Protein 1PKO (pdb70)

Foldseek 3Di:
DPWAKDWPPDAWEDEQQAKTKTKMFIPPWAAQQAWKFKPFCPATQWIQHPRGTDQVRHDDVRRVFWDKACPCNRRGMIIIIGGRDDVVPFFKMKMWGDDDPDMHIDIYGYHYHYPPPPPPPDD

Secondary structure (DSSP, 8-state):
---EEE--SS-EEEETTS-EEEEEEEES-------EEEEE---EEEEEETTEE-GGGS-STTTTSEEEE-TTGGGTEEEEEESS--GGG-EEEEEEEEETTEEEEEEEEEEEE-TTTTSSTT-

CATH classification: 2.60.40.10

B-factor: mean 20.23, std 8.11, range [9.6, 46.49]

Radius of gyration: 15.21 Å; Cα contacts (8 Å, |Δi|>4): 307; chains: 1; bounding box: 29×38×48 Å

Solvent-accessible surface area: 7002 Å² total

Sequence (123 aa):
GQFRRVIGPGHPIRALVGDEAELPCCRISPGKNATGEVGWYRSSRVVHLLYRNGKDQDAEQAPEYYRGRRTELLLKESIGEGKVALRIQNVRFSDEGGYTCCFFRDHSYQEEAAVELKVEDPFYWINPGR

Organism: Rattus norvegicus (NCBI:txid10116)

Nearest PDB structures (foldseek):
  1pko-assembly1_A  TM=1.008E+00  e=1.496E-26  Rattus norvegicus
  3csp-assembly1_A  TM=9.823E-01  e=2.611E-21  Rattus norvegicus
  1pkq-assembly2_J  TM=9.885E-01  e=3.090E-21  Rattus norvegicus
  4f80-assembly1_A-2  TM=9.745E-01  e=2.595E-14  Homo sapiens
  4f9p-assembly1_B  TM=9.628E-01  e=3.842E-13  Homo sapiens

InterPro domains:
  IPR003599 Immunoglobulin domain subtype [SM00409] (36-143)
  IPR007110 Immunoglobulin-like domain [PS50835] (44-139)
  IPR013106 Immunoglobulin V-set domain [PF07686] (38-142)
  IPR013106 Immunoglobulin V-set domain [SM00406] (46-127)
  IPR013783 Immunoglobulin-like fold [G3DSA:2.60.40.10] (25-153)
  IPR016663 Myelin-oligodendrocyte glycoprotein [PIRSF016522] (1-245)
  IPR036179 Immunoglobulin-like domain superfamily [SSF48726] (30-143)
  IPR050504 BTN/MOG-like [PTHR24100] (15-149)

Structure (mmCIF, N/CA/C/O backbone):
data_1PKO
#
_entry.id   1PKO
#
_cell.length_a   50.234
_cell.length_b   50.234
_cell.length_c   76.610
_cell.angle_alpha   90.00
_cell.angle_beta   90.00
_cell.angle_gamma   120.00
#
_symmetry.space_group_name_H-M   'P 32 2 1'
#
loop_
_entity.id
_entity.type
_entity.pdbx_description
1 polymer 'Myelin Oligodendrocyte Glycoprotein'
2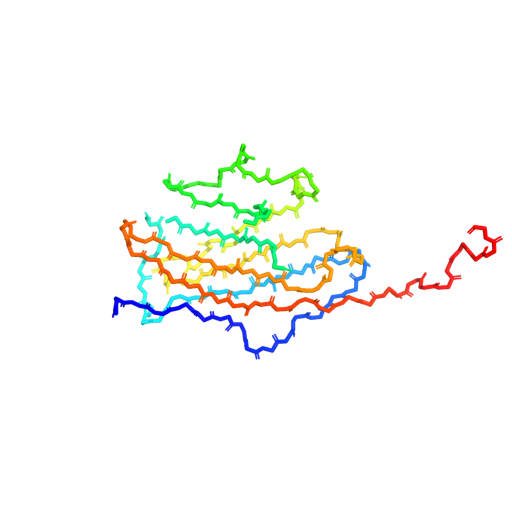 water water
#
loop_
_atom_site.group_PDB
_atom_site.id
_atom_site.type_symbol
_atom_site.label_atom_id
_atom_site.label_alt_id
_atom_site.label_comp_id
_atom_site.label_asym_id
_atom_site.label_entity_id
_atom_site.label_seq_id
_atom_site.pdbx_PDB_ins_code
_atom_site.Cartn_x
_atom_site.Cartn_y
_atom_site.Cartn_z
_atom_site.occupancy
_atom_site.B_iso_or_equiv
_atom_site.auth_seq_id
_atom_site.auth_comp_id
_atom_site.auth_asym_id
_atom_site.auth_atom_id
_atom_site.pdbx_PDB_model_num
ATOM 1 N N . GLY A 1 5 ? -0.207 6.671 36.216 1.00 39.33 1 GLY A N 1
ATOM 2 C CA . GLY A 1 5 ? 0.018 7.852 37.076 1.00 38.39 1 GLY A CA 1
ATOM 3 C C . GLY A 1 5 ? 1.469 8.285 37.142 1.00 38.04 1 GLY A C 1
ATOM 4 O O . GLY A 1 5 ? 1.851 9.034 38.049 1.00 39.51 1 GLY A O 1
ATOM 5 N N . GLN A 1 6 ? 2.288 7.824 36.201 1.00 36.29 2 GLN A N 1
ATOM 6 C CA . GLN A 1 6 ? 3.692 8.214 36.202 1.00 34.71 2 GLN A CA 1
ATOM 7 C C . GLN A 1 6 ? 3.784 9.689 35.853 1.00 32.12 2 GLN A C 1
ATOM 8 O O . GLN A 1 6 ? 4.477 10.459 36.513 1.00 33.72 2 GLN A O 1
ATOM 14 N N . PHE A 1 7 ? 3.057 10.091 34.819 1.00 27.62 3 PHE A N 1
ATOM 15 C CA . PHE A 1 7 ? 3.091 11.482 34.407 1.00 22.96 3 PHE A CA 1
ATOM 16 C C . PHE A 1 7 ? 1.921 11.837 33.519 1.00 20.09 3 PHE A C 1
ATOM 17 O O . PHE A 1 7 ? 1.217 10.958 33.012 1.00 22.86 3 PHE A O 1
ATOM 25 N N A ARG A 1 8 ? 1.693 13.134 33.351 0.50 18.09 4 ARG A N 1
ATOM 26 N N B ARG A 1 8 ? 1.705 13.138 33.360 0.50 17.81 4 ARG A N 1
ATOM 27 C CA A ARG A 1 8 ? 0.663 13.569 32.430 0.50 18.12 4 ARG A CA 1
ATOM 28 C CA B ARG A 1 8 ? 0.679 13.618 32.458 0.50 17.87 4 ARG A CA 1
ATOM 29 C C A ARG A 1 8 ? 1.414 14.356 31.362 0.50 16.80 4 ARG A C 1
ATOM 30 C C B ARG A 1 8 ? 1.418 14.386 3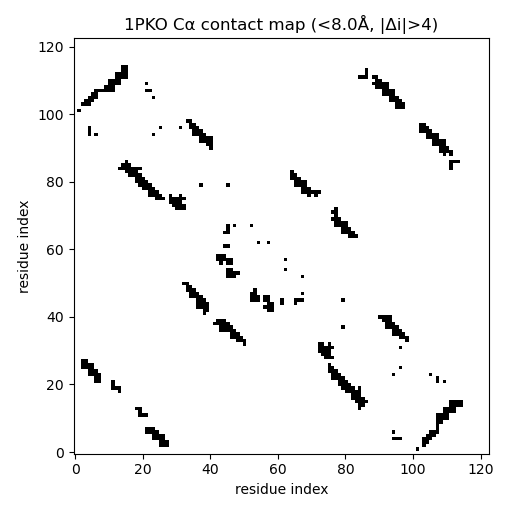1.368 0.50 16.61 4 ARG A C 1
ATOM 31 O O A ARG A 1 8 ? 2.593 14.689 31.537 0.50 16.55 4 ARG A O 1
ATOM 32 O O B ARG A 1 8 ? 2.595 14.732 31.533 0.50 16.57 4 ARG A O 1
ATOM 47 N N . VAL A 1 9 ? 0.746 14.608 30.246 1.00 14.98 5 VAL A N 1
ATOM 48 C CA . VAL A 1 9 ? 1.337 15.345 29.125 1.00 14.31 5 VAL A CA 1
ATOM 49 C C . VAL A 1 9 ? 0.495 16.589 28.973 1.00 13.47 5 VAL A C 1
ATOM 50 O O . VAL A 1 9 ? -0.728 16.521 28.993 1.00 13.96 5 VAL A O 1
ATOM 54 N N . ILE A 1 10 ? 1.163 17.731 28.835 1.00 13.32 6 ILE A N 1
ATOM 55 C CA . ILE A 1 10 ? 0.459 19.006 28.777 1.00 12.97 6 ILE A CA 1
ATOM 56 C C . ILE A 1 10 ? 0.917 19.813 27.577 1.00 11.77 6 ILE A C 1
ATOM 57 O O . ILE A 1 10 ? 2.120 19.902 27.299 1.00 12.32 6 ILE A O 1
ATOM 62 N N . GLY A 1 11 ? -0.046 20.416 26.879 1.00 12.42 7 GLY A N 1
ATOM 63 C CA . GLY A 1 11 ? 0.259 21.279 25.747 1.00 13.58 7 GLY A CA 1
ATOM 64 C C . GLY A 1 11 ? 0.304 22.728 26.195 1.00 13.76 7 GLY A C 1
ATOM 65 O O . GLY A 1 11 ? 0.388 23.005 27.401 1.00 15.07 7 GLY A O 1
ATOM 66 N N . PRO A 1 12 ? 0.203 23.691 25.269 1.00 13.24 8 PRO A N 1
ATOM 67 C CA . PRO A 1 12 ? 0.231 25.113 25.645 1.00 14.98 8 PRO A CA 1
ATOM 68 C C . PRO A 1 12 ? -1.079 25.570 26.309 1.00 14.61 8 PRO A C 1
ATOM 69 O O . PRO A 1 12 ? -1.095 26.562 27.039 1.00 17.98 8 PRO A O 1
ATOM 73 N N . GLY A 1 13 ? -2.162 24.835 26.084 1.00 13.94 9 GLY A N 1
ATOM 74 C CA . GLY A 1 13 ? -3.436 25.162 26.703 1.00 17.15 9 GLY A CA 1
ATOM 75 C C . GLY A 1 13 ? -4.298 26.128 25.938 1.00 18.64 9 GLY A C 1
ATOM 76 O O . GLY A 1 13 ? -5.454 26.342 26.300 1.00 20.24 9 GLY A O 1
ATOM 77 N N . HIS A 1 14 ? -3.741 26.739 24.902 1.00 16.53 10 HIS A N 1
ATOM 78 C CA . HIS A 1 14 ? -4.465 27.701 24.056 1.00 18.40 10 HIS A CA 1
ATOM 79 C C . HIS A 1 14 ? -3.911 27.467 22.651 1.00 17.42 10 HIS A C 1
ATOM 80 O O . HIS A 1 14 ? -2.817 26.926 22.473 1.00 15.00 10 HIS A O 1
ATOM 87 N N . PRO A 1 15 ? -4.649 27.860 21.623 1.00 15.21 11 PRO A N 1
ATOM 88 C CA . PRO A 1 15 ? -4.178 27.664 20.248 1.00 14.75 11 PRO A CA 1
ATOM 89 C C . PRO A 1 15 ? -2.920 28.422 19.841 1.00 14.75 11 PRO A C 1
ATOM 90 O O . PRO A 1 15 ? -2.667 29.540 20.285 1.00 17.12 11 PRO A O 1
ATOM 94 N N . ILE A 1 16 ? -2.129 27.778 18.985 1.00 14.62 12 ILE A N 1
ATOM 95 C CA . ILE A 1 16 ? -0.948 28.401 18.395 1.00 14.31 12 ILE A CA 1
ATOM 96 C C . ILE A 1 16 ? -1.520 28.992 17.089 1.00 14.39 12 ILE A C 1
ATOM 97 O O . ILE A 1 16 ? -2.303 28.347 16.396 1.00 15.48 12 ILE A O 1
ATOM 102 N N . ARG A 1 17 ? -1.142 30.217 16.775 1.00 14.49 13 ARG A N 1
ATOM 103 C CA . ARG A 1 17 ? -1.602 30.892 15.562 1.00 15.98 13 ARG A CA 1
ATOM 104 C C . ARG A 1 17 ? -0.431 31.039 14.588 1.00 15.71 13 ARG A C 1
ATOM 105 O O . ARG A 1 17 ? 0.709 31.303 14.991 1.00 19.27 13 ARG A O 1
ATOM 113 N N . ALA A 1 18 ? -0.699 30.809 13.308 1.00 14.26 14 ALA A N 1
ATOM 114 C CA . ALA A 1 18 ? 0.333 30.935 12.296 1.00 14.54 14 ALA A CA 1
ATOM 115 C C . ALA A 1 18 ? -0.274 31.475 11.018 1.00 15.13 14 ALA A C 1
ATOM 116 O O . ALA A 1 18 ? -1.483 31.361 10.786 1.00 15.34 14 ALA A O 1
ATOM 118 N N . LEU A 1 19 ? 0.567 32.125 10.225 1.00 15.94 15 LEU A N 1
ATOM 119 C CA . LEU A 1 19 ? 0.147 32.589 8.900 1.00 15.33 15 LEU A CA 1
ATOM 120 C C . LEU A 1 19 ? 0.561 31.515 7.871 1.00 15.81 15 LEU A C 1
ATOM 121 O O . LEU A 1 19 ? 1.556 30.786 8.056 1.00 14.37 15 LEU A O 1
ATOM 126 N N . VAL A 1 20 ? -0.193 31.409 6.779 1.00 14.01 16 VAL A N 1
ATOM 127 C CA . VAL A 1 20 ? 0.150 30.485 5.694 1.00 13.85 16 VAL A CA 1
ATOM 128 C C . VAL A 1 20 ? 1.549 30.864 5.221 1.00 13.01 16 VAL A C 1
ATOM 129 O O . VAL A 1 20 ? 1.855 32.044 4.953 1.00 15.14 16 VAL A O 1
ATOM 133 N N . GLY A 1 21 ? 2.403 29.847 5.124 1.00 12.52 17 GLY A N 1
ATOM 134 C CA . GLY A 1 21 ? 3.793 30.028 4.727 1.00 14.21 17 GLY A CA 1
ATOM 135 C C . GLY A 1 21 ? 4.747 30.102 5.921 1.00 14.27 17 GLY A C 1
ATOM 136 O O . GLY A 1 21 ? 5.972 29.933 5.762 1.00 15.96 17 GLY A O 1
ATOM 137 N N . ASP A 1 22 ? 4.242 30.415 7.111 1.00 13.65 18 ASP A N 1
ATOM 138 C CA . ASP A 1 22 ? 5.104 30.480 8.305 1.00 13.93 18 ASP A CA 1
ATOM 139 C C . ASP A 1 22 ? 5.458 29.056 8.747 1.00 13.92 18 ASP A C 1
ATOM 140 O O . ASP A 1 22 ? 4.974 28.062 8.227 1.00 14.30 18 ASP A O 1
ATOM 145 N N . GLU A 1 23 ? 6.321 29.008 9.752 1.00 15.23 19 GLU A N 1
ATOM 146 C CA . GLU A 1 23 ? 6.631 27.765 10.455 1.00 13.67 19 GLU A CA 1
ATOM 147 C C . GLU A 1 23 ? 5.765 27.935 11.717 1.00 16.36 19 GLU A C 1
ATOM 148 O O . GLU A 1 23 ? 5.501 29.059 12.165 1.00 16.40 19 GLU A O 1
ATOM 154 N N . ALA A 1 24 ? 5.295 26.843 12.283 1.00 12.37 20 ALA A N 1
ATOM 155 C CA . ALA A 1 24 ? 4.534 26.909 13.533 1.00 12.83 20 ALA A CA 1
ATOM 156 C C . ALA A 1 24 ? 5.127 25.879 14.506 1.00 12.00 20 ALA A C 1
ATOM 157 O O . ALA A 1 24 ? 5.369 24.743 14.111 1.00 13.55 20 ALA A O 1
ATOM 159 N N . GLU A 1 25 ? 5.345 26.275 15.757 1.00 11.82 21 GLU A N 1
ATOM 160 C CA . GLU A 1 25 ? 5.881 25.381 16.783 1.00 11.63 21 GLU A CA 1
ATOM 161 C C . GLU A 1 25 ? 4.804 25.080 17.814 1.00 10.81 21 GLU A C 1
ATOM 162 O O . GLU A 1 25 ? 4.219 25.990 18.402 1.00 11.97 21 GLU A O 1
ATOM 168 N N . LEU A 1 26 ? 4.533 23.791 17.982 1.00 10.82 22 LEU A N 1
ATOM 169 C CA . LEU A 1 26 ? 3.499 23.281 18.894 1.00 10.61 22 LEU A CA 1
ATOM 170 C C . LEU A 1 26 ? 4.237 22.577 20.019 1.00 11.47 22 LEU A C 1
ATOM 171 O O . LEU A 1 26 ? 4.923 21.590 19.785 1.00 11.27 22 LEU A O 1
ATOM 176 N N . PRO A 1 27 ? 4.069 23.056 21.250 1.00 10.73 23 PRO A N 1
ATOM 177 C CA . PRO A 1 27 ? 4.770 22.454 22.386 1.00 10.71 23 PRO A CA 1
ATOM 178 C C . PRO A 1 27 ? 4.014 21.432 23.183 1.00 10.37 23 PRO A C 1
ATOM 179 O O . PRO A 1 27 ? 2.799 21.442 23.247 1.00 12.41 23 PRO A O 1
ATOM 183 N N A CYS A 1 28 ? 4.791 20.599 23.858 0.50 12.99 24 CYS A N 1
ATOM 184 N N B CYS A 1 28 ? 4.755 20.524 23.812 0.50 9.60 24 CYS A N 1
ATOM 185 C CA A CYS A 1 28 ? 4.241 19.553 24.683 0.50 14.63 24 CYS A CA 1
ATOM 186 C CA B CYS A 1 28 ? 4.179 19.568 24.769 0.50 10.32 24 CYS A CA 1
ATOM 187 C C A CYS A 1 28 ? 5.289 19.139 25.727 0.50 13.29 24 CYS A C 1
ATOM 188 C C B CYS A 1 28 ? 5.270 19.160 25.737 0.50 10.52 24 CYS A C 1
ATOM 189 O O A CYS A 1 28 ? 6.475 19.057 25.416 0.50 13.10 24 CYS A O 1
ATOM 190 O O B CYS A 1 28 ? 6.446 19.084 25.389 0.50 10.85 24 CYS A O 1
ATOM 195 N N . ARG A 1 29 ? 4.854 18.887 26.962 1.00 11.92 25 ARG A N 1
ATOM 196 C CA . ARG A 1 29 ? 5.778 18.491 28.024 1.00 11.33 25 ARG A CA 1
ATOM 197 C C . ARG A 1 29 ? 5.176 17.474 28.930 1.00 12.12 25 ARG A C 1
ATOM 198 O O . ARG A 1 29 ? 3.950 17.376 29.048 1.00 13.38 25 ARG A O 1
ATOM 206 N N . ILE A 1 30 ? 6.034 16.694 29.573 1.00 12.16 26 ILE A N 1
ATOM 207 C CA . ILE A 1 30 ? 5.534 15.764 30.576 1.00 12.65 26 ILE A CA 1
ATOM 208 C C . ILE A 1 30 ? 5.620 16.485 31.916 1.00 12.79 26 ILE A C 1
ATOM 209 O O . ILE A 1 30 ? 6.478 17.359 32.141 1.00 13.07 26 ILE A O 1
ATOM 214 N N . SER A 1 31 ? 4.682 16.132 32.797 1.00 13.80 27 SER A N 1
ATOM 215 C CA . SER A 1 31 ? 4.592 16.708 34.137 1.00 15.53 27 SER A CA 1
ATOM 216 C C . SER A 1 31 ? 4.315 15.548 35.095 1.00 15.03 27 SER A C 1
ATOM 217 O O . SER A 1 31 ? 3.397 14.782 34.877 1.00 15.65 27 SER A O 1
ATOM 220 N N . PRO A 1 32 ? 5.130 15.391 36.151 1.00 16.87 28 PRO A N 1
ATOM 221 C CA . PRO A 1 32 ? 6.282 16.239 36.475 1.00 15.96 28 PRO A CA 1
ATOM 222 C C . PRO A 1 32 ? 7.376 16.088 35.422 1.00 15.56 28 PRO A C 1
ATOM 223 O O . PRO A 1 32 ? 7.485 15.053 34.756 1.00 16.87 28 PRO A O 1
ATOM 227 N N . GLY A 1 33 ? 8.186 17.126 35.283 1.00 15.44 29 GLY A N 1
ATOM 228 C CA . GLY A 1 33 ? 9.261 17.076 34.324 1.00 15.59 29 GLY A CA 1
ATOM 229 C C . GLY A 1 33 ? 10.283 16.031 34.697 1.00 15.62 29 GLY A C 1
ATOM 230 O O . GLY A 1 33 ? 10.600 15.832 35.865 1.00 18.66 29 GLY A O 1
ATOM 231 N N . LYS A 1 34 ? 10.755 15.321 33.684 1.00 16.07 30 LYS A N 1
ATOM 232 C CA . LYS A 1 34 ? 11.828 14.351 33.847 1.00 15.97 30 LYS A CA 1
ATOM 233 C C . LYS A 1 34 ? 12.366 14.064 32.458 1.00 17.09 30 LYS A C 1
ATOM 234 O O . LYS A 1 34 ? 11.785 14.478 31.457 1.00 16.00 30 LYS A O 1
ATOM 240 N N . ASN A 1 35 ? 13.490 13.357 32.402 1.00 15.45 31 ASN A N 1
ATOM 241 C CA . ASN A 1 35 ? 14.147 13.043 31.144 1.00 14.95 31 ASN A CA 1
ATOM 242 C C . ASN A 1 35 ? 13.279 12.235 30.193 1.00 15.43 31 ASN A C 1
ATOM 243 O O . ASN A 1 35 ? 12.889 11.111 30.518 1.00 18.02 31 ASN A O 1
ATOM 248 N N . ALA A 1 36 ? 12.997 12.768 29.002 1.00 12.66 32 ALA A N 1
ATOM 249 C CA . ALA A 1 36 ? 12.197 12.046 27.998 1.00 10.92 32 ALA A CA 1
ATOM 250 C C . ALA A 1 36 ? 13.065 11.615 26.832 1.00 11.45 32 ALA A C 1
ATOM 251 O O . ALA A 1 36 ? 12.549 11.127 25.837 1.00 12.79 32 ALA A O 1
ATOM 253 N N . THR A 1 37 ? 14.387 11.766 26.948 1.00 11.45 33 THR A N 1
ATOM 254 C CA . THR A 1 37 ? 15.269 11.400 25.834 1.00 11.97 33 THR A CA 1
ATOM 255 C C . THR A 1 37 ? 15.091 9.960 25.382 1.00 12.43 33 THR A C 1
ATOM 256 O O . THR A 1 37 ? 15.213 9.650 24.197 1.00 12.74 33 THR A O 1
ATOM 260 N N . GLY A 1 38 ? 14.768 9.085 26.329 1.00 12.96 34 GLY A N 1
ATOM 261 C CA . GLY A 1 38 ? 14.638 7.674 25.999 1.00 13.75 34 GLY A CA 1
ATOM 262 C C . GLY A 1 38 ? 13.249 7.194 25.660 1.00 13.51 34 GLY A C 1
ATOM 263 O O . GLY A 1 38 ? 13.034 5.998 25.419 1.00 14.62 34 GLY A O 1
ATOM 272 N N . GLU A 1 40 ? 9.381 7.319 23.553 1.00 12.92 36 GLU A N 1
ATOM 273 C CA . GLU A 1 40 ? 8.840 7.449 22.208 1.00 13.35 36 GLU A CA 1
ATOM 274 C C . GLU A 1 40 ? 7.988 8.716 22.334 1.00 12.43 36 GLU A C 1
ATOM 275 O O . GLU A 1 40 ? 7.166 8.850 23.253 1.00 13.61 36 GLU A O 1
ATOM 281 N N . VAL A 1 41 ? 8.184 9.662 21.424 1.00 13.14 37 VAL A N 1
ATOM 282 C CA . VAL A 1 41 ? 7.456 10.934 21.498 1.00 14.07 37 VAL A CA 1
ATOM 283 C C . VAL A 1 41 ? 6.903 11.137 20.111 1.00 14.87 37 VAL A C 1
ATOM 284 O O . VAL A 1 41 ? 7.637 11.106 19.123 1.00 15.48 37 VAL A O 1
ATOM 288 N N . GLY A 1 42 ? 5.594 11.333 20.032 1.00 15.16 38 GLY A N 1
ATOM 289 C CA . GLY A 1 42 ? 5.004 11.488 18.714 1.00 16.42 38 GLY A CA 1
ATOM 290 C C . GLY A 1 42 ? 3.910 12.506 18.643 1.00 15.75 38 GLY A C 1
ATOM 291 O O . GLY A 1 42 ? 3.388 12.984 19.646 1.00 14.89 38 GLY A O 1
ATOM 292 N N . TRP A 1 43 ? 3.597 12.838 17.399 1.00 14.35 39 TRP A N 1
ATOM 293 C CA . TRP A 1 43 ? 2.540 13.784 17.105 1.00 13.96 39 TRP A CA 1
ATOM 294 C C . TRP A 1 43 ? 1.651 13.175 16.032 1.00 15.29 39 TRP A C 1
ATOM 295 O O . TRP A 1 43 ? 2.143 12.613 15.057 1.00 14.85 39 TRP A O 1
ATOM 306 N N . TYR A 1 44 ? 0.343 13.263 16.214 1.00 16.92 40 TYR A N 1
ATOM 307 C CA . TYR A 1 44 ? -0.522 12.767 15.151 1.00 18.77 40 TYR A CA 1
ATOM 308 C C . TYR A 1 44 ? -1.700 13.692 14.975 1.00 19.29 40 TYR A C 1
ATOM 309 O O . TYR A 1 44 ? -1.945 14.548 15.813 1.00 17.94 40 TYR A O 1
ATOM 318 N N . ARG A 1 45 ? -2.378 13.585 13.829 1.00 21.39 41 ARG A N 1
ATOM 319 C CA . ARG A 1 45 ? -3.488 14.501 13.553 1.00 25.27 41 ARG A CA 1
ATOM 320 C C . ARG A 1 45 ? -4.787 14.055 14.145 1.00 29.15 41 ARG A C 1
ATOM 321 O O . ARG A 1 45 ? -5.163 12.889 14.022 1.00 29.91 41 ARG A O 1
ATOM 329 N N . SER A 1 46 ? -5.487 15.003 14.760 1.00 32.05 42 SER A N 1
ATOM 330 C CA . SER A 1 46 ? -6.779 14.740 15.373 1.00 35.05 42 SER A CA 1
ATOM 331 C C . SER A 1 46 ? -7.853 15.268 14.436 1.00 37.03 42 SER A C 1
ATOM 332 O O . SER A 1 46 ? -7.724 16.382 13.915 1.00 39.23 42 SER A O 1
ATOM 335 N N . SER A 1 49 ? -4.131 7.442 14.245 1.00 37.89 45 SER A N 1
ATOM 336 C CA . SER A 1 49 ? -4.312 8.642 13.432 1.00 37.39 45 SER A CA 1
ATOM 337 C C . SER A 1 49 ? -3.045 8.936 12.631 1.00 35.26 45 SER A C 1
ATOM 338 O O . SER A 1 49 ? -1.995 8.363 12.909 1.00 37.35 45 SER A O 1
ATOM 340 N N . ARG A 1 50 ? -3.150 9.818 11.637 1.00 32.39 46 ARG A N 1
ATOM 341 C CA . ARG A 1 50 ? -2.025 10.176 10.775 1.00 29.75 46 ARG A CA 1
ATOM 342 C C . ARG A 1 50 ? -0.832 10.648 11.595 1.00 25.05 46 ARG A C 1
ATOM 343 O O . ARG A 1 50 ? -0.944 11.581 12.386 1.00 23.33 46 ARG A O 1
ATOM 351 N N . VAL A 1 51 ? 0.303 9.994 11.391 1.00 23.71 47 VAL A N 1
ATOM 352 C CA . VAL A 1 51 ? 1.526 10.331 12.111 1.00 22.56 47 VAL A CA 1
ATOM 353 C C . VAL A 1 51 ? 2.210 11.537 11.502 1.00 21.05 47 VAL A C 1
ATOM 354 O O . VAL A 1 51 ? 2.710 11.493 10.378 1.00 21.04 47 VAL A O 1
ATOM 358 N N . VAL A 1 52 ? 2.264 12.616 12.272 1.00 17.61 48 VAL A N 1
ATOM 359 C CA . VAL A 1 52 ? 2.896 13.837 11.810 1.00 17.00 48 VAL A CA 1
ATOM 360 C C . VAL A 1 52 ? 4.407 13.749 12.011 1.00 16.13 48 VAL A C 1
ATOM 361 O O . VAL A 1 52 ? 5.161 14.131 11.138 1.00 15.91 48 VAL A O 1
ATOM 365 N N . HIS A 1 53 ? 4.834 13.242 13.169 1.00 14.70 49 HIS A N 1
ATOM 366 C CA . HIS A 1 53 ? 6.248 13.115 13.449 1.00 14.75 49 HIS A CA 1
ATOM 367 C C . HIS A 1 53 ? 6.396 12.121 14.571 1.00 12.67 49 HIS A C 1
ATOM 368 O O . HIS A 1 53 ? 5.589 12.123 15.490 1.00 16.63 49 HIS A O 1
ATOM 375 N N A LEU A 1 54 ? 7.427 11.276 14.517 0.50 13.43 50 LEU A N 1
ATOM 376 N N B LEU A 1 54 ? 7.437 11.293 14.510 0.50 12.86 50 LEU A N 1
ATOM 377 C CA A LEU A 1 54 ? 7.633 10.273 15.566 0.50 14.50 50 LEU A CA 1
ATOM 378 C CA B LEU A 1 54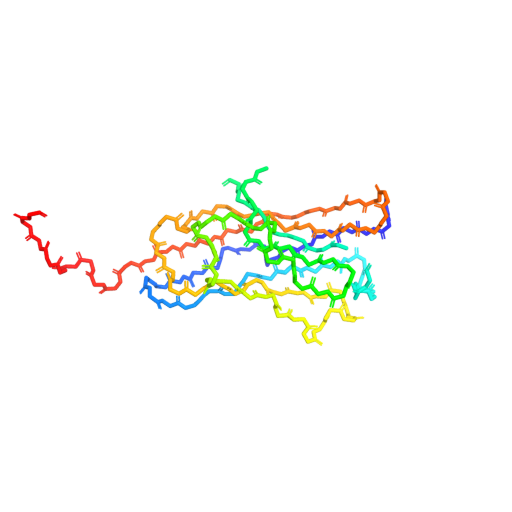 ? 7.669 10.298 15.549 0.50 13.64 50 LEU A CA 1
ATOM 379 C C A LEU A 1 54 ? 9.119 10.152 15.888 0.50 15.44 50 LEU A C 1
ATOM 380 C C B LEU A 1 54 ? 9.147 10.244 15.886 0.50 14.63 50 LEU A C 1
ATOM 381 O O A LEU A 1 54 ? 9.954 10.041 14.984 0.50 16.27 50 LEU A O 1
ATOM 382 O O B LEU A 1 54 ? 10.004 10.274 14.995 0.50 15.12 50 LEU A O 1
ATOM 391 N N . TYR A 1 55 ? 9.429 10.181 17.182 1.00 14.80 51 TYR A N 1
ATOM 392 C CA . TYR A 1 55 ? 10.800 10.074 17.694 1.00 14.53 51 TYR A CA 1
ATOM 393 C C . TYR A 1 55 ? 10.831 8.849 18.619 1.00 13.31 51 TYR A C 1
ATOM 394 O O . TYR A 1 55 ? 9.931 8.662 19.451 1.00 13.87 51 TYR A O 1
ATOM 403 N N . ARG A 1 56 ? 11.838 7.993 18.431 1.00 13.69 52 ARG A N 1
ATOM 404 C CA . ARG A 1 56 ? 11.972 6.803 19.263 1.00 14.69 52 ARG A CA 1
ATOM 405 C C . ARG A 1 56 ? 13.401 6.315 19.191 1.00 15.18 52 ARG A C 1
ATOM 406 O O . ARG A 1 56 ? 14.063 6.492 18.174 1.00 14.69 52 ARG A O 1
ATOM 414 N N . ASN A 1 57 ? 13.865 5.688 20.274 1.00 14.65 53 ASN A N 1
ATOM 415 C CA . ASN A 1 57 ? 15.223 5.159 20.294 1.00 16.12 53 ASN A CA 1
ATOM 416 C C . ASN A 1 57 ? 16.265 6.201 19.883 1.00 13.36 53 ASN A C 1
ATOM 417 O O . ASN A 1 57 ? 17.219 5.936 19.132 1.00 15.88 53 ASN A O 1
ATOM 422 N N . GLY A 1 58 ? 16.076 7.409 20.398 1.00 12.55 54 GLY A N 1
ATOM 423 C CA . GLY A 1 58 ? 17.045 8.463 20.167 1.00 12.70 54 GLY A CA 1
ATOM 424 C C . GLY A 1 58 ? 17.066 9.213 18.862 1.00 13.33 54 GLY A C 1
ATOM 425 O O . GLY A 1 58 ? 17.949 10.029 18.655 1.00 13.64 54 GLY A O 1
ATOM 426 N N . LYS A 1 59 ? 16.092 8.985 18.000 1.00 13.38 55 LYS A N 1
ATOM 427 C CA . LYS A 1 59 ? 16.092 9.716 16.738 1.00 14.88 55 LYS A CA 1
ATOM 428 C C . LYS A 1 59 ? 14.732 9.776 16.093 1.00 14.85 55 LYS A C 1
ATOM 429 O O . LYS A 1 59 ? 13.829 8.988 16.402 1.00 14.99 55 LYS A O 1
ATOM 435 N N . ASP A 1 60 ? 14.581 10.760 15.210 1.00 15.19 56 ASP A N 1
ATOM 436 C CA . ASP A 1 60 ? 13.347 10.895 14.456 1.00 13.93 56 ASP A CA 1
ATOM 437 C C . ASP A 1 60 ? 13.211 9.646 13.573 1.00 16.12 56 ASP A C 1
ATOM 438 O O . ASP A 1 60 ? 14.192 9.174 12.987 1.00 17.01 56 ASP A O 1
ATOM 443 N N . GLN A 1 61 ? 11.993 9.130 13.484 1.00 17.23 57 GLN A N 1
ATOM 444 C CA . GLN A 1 61 ? 11.680 7.952 12.677 1.00 18.54 57 GLN A CA 1
ATOM 445 C C . GLN A 1 61 ? 10.981 8.448 11.403 1.00 20.66 57 GLN A C 1
ATOM 446 O O . GLN A 1 61 ? 9.747 8.513 11.339 1.00 19.44 57 GLN A O 1
ATOM 452 N N . ASP A 1 62 ? 11.784 8.794 10.396 1.00 25.09 58 ASP A N 1
ATOM 453 C CA . ASP A 1 62 ? 11.268 9.317 9.133 1.00 28.11 58 ASP A CA 1
ATOM 454 C C . ASP A 1 62 ? 10.338 8.377 8.386 1.00 29.81 58 ASP A C 1
ATOM 455 O O . ASP A 1 62 ? 9.380 8.827 7.753 1.00 30.90 58 ASP A O 1
ATOM 460 N N . ALA A 1 63 ? 10.616 7.082 8.458 1.00 31.27 59 ALA A N 1
ATOM 461 C CA . ALA A 1 63 ? 9.808 6.091 7.749 1.00 33.62 59 ALA A CA 1
ATOM 462 C C . ALA A 1 63 ? 8.422 5.883 8.323 1.00 35.16 59 ALA A C 1
ATOM 463 O O . ALA A 1 63 ? 7.583 5.252 7.681 1.00 35.85 59 ALA A O 1
ATOM 465 N N . GLU A 1 64 ? 8.167 6.426 9.513 1.00 34.21 60 GLU A N 1
ATOM 466 C CA . GLU A 1 64 ? 6.869 6.251 10.148 1.00 33.92 60 GLU A CA 1
ATOM 467 C C . GLU A 1 64 ? 5.901 7.436 10.105 1.00 33.62 60 GLU A C 1
ATOM 468 O O . GLU A 1 64 ? 4.804 7.351 10.654 1.00 34.89 60 GLU A O 1
ATOM 474 N N . GLN A 1 65 ? 6.279 8.538 9.460 1.00 33.30 61 GLN A N 1
ATOM 475 C CA . GLN A 1 65 ? 5.356 9.678 9.378 1.00 32.99 61 GLN A CA 1
ATOM 476 C C . GLN A 1 65 ? 4.595 9.653 8.051 1.00 33.28 61 GLN A C 1
ATOM 477 O O . GLN A 1 65 ? 5.049 9.032 7.075 1.00 34.68 61 GLN A O 1
ATOM 483 N N . ALA A 1 66 ? 3.440 10.317 8.027 1.00 32.36 62 ALA A N 1
ATOM 484 C CA . ALA A 1 66 ? 2.592 10.393 6.834 1.00 31.96 62 ALA A CA 1
ATOM 485 C C . ALA A 1 66 ? 3.296 11.145 5.703 1.00 32.72 62 ALA A C 1
ATOM 486 O O . ALA A 1 66 ? 4.381 11.688 5.899 1.00 33.06 62 ALA A O 1
ATOM 488 N N . PRO A 1 67 ? 2.694 11.162 4.491 1.00 31.37 63 PRO A N 1
ATOM 489 C CA . PRO A 1 67 ? 3.256 11.846 3.317 1.00 29.41 63 PRO A CA 1
ATOM 490 C C . PRO A 1 67 ? 3.080 13.366 3.269 1.00 28.22 63 PRO A C 1
ATOM 491 O O . PRO A 1 67 ? 3.963 14.074 2.794 1.00 28.56 63 PRO A O 1
ATOM 495 N N . GLU A 1 68 ? 1.926 13.853 3.705 1.00 28.58 64 GLU A N 1
ATOM 496 C CA . GLU A 1 68 ? 1.673 15.284 3.708 1.00 29.85 64 GLU A CA 1
ATOM 497 C C . GLU A 1 68 ? 2.605 16.005 4.695 1.00 29.37 64 GLU A C 1
ATOM 498 O O . GLU A 1 68 ? 2.590 17.238 4.773 1.00 28.42 64 GLU A O 1
ATOM 504 N N A TYR A 1 69 ? 3.395 15.246 5.455 0.50 28.83 65 TYR A N 1
ATOM 505 N N B TYR A 1 69 ? 3.426 15.226 5.409 0.50 29.52 65 TYR A N 1
ATOM 506 C CA A TYR A 1 69 ? 4.321 15.854 6.400 0.50 27.13 65 TYR A CA 1
ATOM 507 C CA B TYR A 1 69 ? 4.372 15.735 6.411 0.50 28.13 65 TYR A CA 1
ATOM 508 C C A TYR A 1 69 ? 5.812 15.469 6.189 0.50 27.01 65 TYR A C 1
ATOM 509 C C B TYR A 1 69 ? 5.837 15.513 6.125 0.50 27.69 65 TYR A C 1
ATOM 510 O O A TYR A 1 69 ? 6.674 15.979 6.899 0.50 27.32 65 TYR A O 1
ATOM 511 O O B TYR A 1 69 ? 6.697 16.165 6.720 0.50 27.68 65 TYR A O 1
ATOM 528 N N . ARG A 1 70 ? 6.129 14.596 5.219 1.00 27.51 66 ARG A N 1
ATOM 529 C CA . ARG A 1 70 ? 7.522 14.259 4.927 1.00 26.02 66 ARG A CA 1
ATOM 530 C C . ARG A 1 70 ? 8.325 15.504 4.529 1.00 25.52 66 ARG A C 1
ATOM 531 O O . ARG A 1 70 ? 7.899 16.270 3.664 1.00 26.85 66 ARG A O 1
ATOM 539 N N . GLY A 1 71 ? 9.482 15.688 5.167 1.00 21.85 67 GLY A N 1
ATOM 540 C CA . GLY A 1 71 ? 10.347 16.836 4.916 1.00 20.78 67 GLY A CA 1
ATOM 541 C C . GLY A 1 71 ? 9.734 18.168 5.360 1.00 20.73 67 GLY A C 1
ATOM 542 O O . GLY A 1 71 ? 10.266 19.241 5.045 1.00 21.48 67 GLY A O 1
ATOM 543 N N A ARG A 1 72 ? 8.654 18.104 6.127 0.50 20.07 68 ARG A N 1
ATOM 544 N N B ARG A 1 72 ? 8.632 18.095 6.105 0.50 19.87 68 ARG A N 1
ATOM 545 C CA A ARG A 1 72 ? 7.986 19.324 6.551 0.50 19.54 68 ARG A CA 1
ATOM 546 C CA B ARG A 1 72 ? 7.911 19.289 6.557 0.50 19.17 68 ARG A CA 1
ATOM 547 C C A ARG A 1 72 ? 7.872 19.451 8.065 0.50 18.00 68 ARG A C 1
ATOM 548 C C B ARG A 1 72 ? 7.946 19.496 8.064 0.50 17.95 68 ARG A C 1
ATOM 549 O O A ARG A 1 72 ? 7.176 20.328 8.573 0.50 16.36 68 ARG A O 1
ATOM 550 O O B ARG A 1 72 ? 7.446 20.499 8.564 0.50 17.44 68 ARG A O 1
ATOM 565 N N . THR A 1 73 ? 8.535 18.555 8.789 1.00 15.79 69 THR A N 1
ATOM 566 C CA . THR A 1 73 ? 8.498 18.615 10.237 1.00 14.13 69 THR A CA 1
ATOM 567 C C . THR A 1 73 ? 9.830 18.431 10.925 1.00 15.12 69 THR A C 1
ATOM 568 O O . THR A 1 73 ? 10.760 17.819 10.381 1.00 17.03 69 THR A O 1
ATOM 572 N N . GLU A 1 74 ? 9.903 18.970 12.134 1.00 14.16 70 GLU A N 1
ATOM 573 C CA . GLU A 1 74 ? 11.071 18.815 12.982 1.00 14.38 70 GLU A CA 1
ATOM 574 C C . GLU A 1 74 ? 10.548 18.676 14.385 1.00 14.35 70 GLU A C 1
ATOM 575 O O . GLU A 1 74 ? 9.463 19.167 14.694 1.00 15.10 70 GLU A O 1
ATOM 581 N N . LEU A 1 75 ? 11.288 17.953 15.217 1.00 12.61 71 LEU A N 1
ATOM 582 C CA . LEU A 1 75 ? 10.947 17.862 16.638 1.00 13.03 71 LEU A CA 1
ATOM 583 C C . LEU A 1 75 ? 12.130 18.511 17.335 1.00 11.90 71 LEU A C 1
ATOM 584 O O . LEU A 1 75 ? 13.268 18.007 17.282 1.00 11.94 71 LEU A O 1
ATOM 589 N N A LEU A 1 76 ? 11.864 19.636 17.994 0.50 11.43 72 LEU A N 1
ATOM 590 N N B LEU A 1 76 ? 11.869 19.635 17.995 0.50 10.36 72 LEU A N 1
ATOM 591 C CA A LEU A 1 76 ? 12.892 20.379 18.701 0.50 12.82 72 LEU A CA 1
ATOM 592 C CA B LEU A 1 76 ? 12.900 20.400 18.683 0.50 11.06 72 LEU A CA 1
ATOM 593 C C A LEU A 1 76 ? 13.129 19.631 19.992 0.50 12.42 72 LEU A C 1
ATOM 594 C C B LEU A 1 76 ? 13.156 19.705 20.014 0.50 11.23 72 LEU A C 1
ATOM 595 O O A LEU A 1 76 ? 12.242 19.558 20.841 0.50 13.74 72 LEU A O 1
ATOM 596 O O B LEU A 1 76 ? 12.318 19.760 20.913 0.50 12.81 72 LEU A O 1
ATOM 605 N N . LYS A 1 77 ? 14.332 19.080 20.127 1.00 12.23 73 LYS A N 1
ATOM 606 C CA . LYS A 1 77 ? 14.704 18.280 21.287 1.00 12.75 73 LYS A CA 1
ATOM 607 C C . LYS A 1 77 ? 15.729 18.841 22.230 1.00 13.82 73 LYS A C 1
ATOM 608 O O . LYS A 1 77 ? 16.171 18.141 23.158 1.00 13.00 73 LYS A O 1
ATOM 614 N N . GLU A 1 78 ? 16.086 20.105 22.055 1.00 13.33 74 GLU A N 1
ATOM 615 C CA . GLU A 1 78 ? 17.063 20.726 22.960 1.00 15.49 74 GLU A CA 1
ATOM 616 C C . GLU A 1 78 ? 16.699 20.586 24.438 1.00 15.28 74 GLU A C 1
ATOM 617 O O . GLU A 1 78 ? 17.580 20.512 25.305 1.00 16.89 74 GLU A O 1
ATOM 623 N N . SER A 1 79 ? 15.408 20.587 24.746 1.00 13.32 75 SER A N 1
ATOM 624 C CA . SER A 1 79 ? 14.966 20.465 26.138 1.00 13.13 75 SER A CA 1
ATOM 625 C C . SER A 1 79 ? 14.313 19.117 26.458 1.00 12.37 75 SER A C 1
ATOM 626 O O . SER A 1 79 ? 13.606 18.999 27.478 1.00 13.00 75 SER A O 1
ATOM 629 N N . ILE A 1 80 ? 14.541 18.112 25.624 1.00 13.49 76 ILE A N 1
ATOM 630 C CA . ILE A 1 80 ? 13.893 16.829 25.882 1.00 13.64 76 ILE A CA 1
ATOM 631 C C . ILE A 1 80 ? 14.373 16.190 27.198 1.00 13.35 76 ILE A C 1
ATOM 632 O O . ILE A 1 80 ? 13.647 15.393 27.799 1.00 13.17 76 ILE A O 1
ATOM 637 N N . GLY A 1 81 ? 15.568 16.567 27.654 1.00 13.46 77 GLY A N 1
ATOM 638 C CA . GLY A 1 81 ? 16.099 16.039 28.915 1.00 12.47 77 GLY A CA 1
ATOM 639 C C . GLY A 1 81 ? 15.337 16.590 30.105 1.00 13.56 77 GLY A C 1
ATOM 640 O O . GLY A 1 81 ? 15.475 16.097 31.232 1.00 15.22 77 GLY A O 1
ATOM 641 N N . GLU A 1 82 ? 14.529 17.623 29.862 1.00 13.56 78 GLU A N 1
ATOM 642 C CA . GLU A 1 82 ? 13.694 18.230 30.879 1.00 15.07 78 GLU A CA 1
ATOM 643 C C . GLU A 1 82 ? 12.221 17.849 30.646 1.00 14.42 78 GLU A C 1
ATOM 644 O O . GLU A 1 82 ? 11.330 18.346 31.351 1.00 16.93 78 GLU A O 1
ATOM 650 N N . GLY A 1 83 ? 11.978 16.989 29.656 1.00 12.75 79 GLY A N 1
ATOM 651 C CA . GLY A 1 83 ? 10.623 16.537 29.343 1.00 12.65 79 GLY A CA 1
ATOM 652 C C . GLY A 1 83 ? 9.828 17.436 28.424 1.00 12.09 79 GLY A C 1
ATOM 653 O O . GLY A 1 83 ? 8.620 17.293 28.373 1.00 12.93 79 GLY A O 1
ATOM 654 N N . LYS A 1 84 ? 10.501 18.304 27.680 1.00 12.38 80 LYS A N 1
ATOM 655 C CA . LYS A 1 84 ? 9.827 19.254 26.808 1.00 11.65 80 LYS A CA 1
ATOM 656 C C . LYS A 1 84 ? 10.247 19.082 25.374 1.00 12.78 80 LYS A C 1
ATOM 657 O O . LYS A 1 84 ? 11.433 18.917 25.097 1.00 13.67 80 LYS A O 1
ATOM 663 N N . VAL A 1 85 ? 9.272 19.158 24.472 1.00 12.27 81 VAL A N 1
ATOM 664 C CA . VAL A 1 85 ? 9.554 19.076 23.044 1.00 10.88 81 VAL A CA 1
ATOM 665 C C . VAL A 1 85 ? 8.628 20.044 22.320 1.00 11.55 81 VAL A C 1
ATOM 666 O O . VAL A 1 85 ? 7.649 20.529 22.886 1.00 12.11 81 VAL A O 1
ATOM 670 N N . ALA A 1 86 ? 8.974 20.372 21.082 1.00 11.01 82 ALA A N 1
ATOM 671 C CA . ALA A 1 86 ? 8.065 21.152 20.250 1.00 11.62 82 ALA A CA 1
ATOM 672 C C . ALA A 1 86 ? 8.127 20.625 18.827 1.00 11.89 82 ALA A C 1
ATOM 673 O O . ALA A 1 86 ? 9.201 20.321 18.306 1.00 13.48 82 ALA A O 1
ATOM 675 N N . LEU A 1 87 ? 6.959 20.456 18.228 1.00 11.71 83 LEU A N 1
ATOM 676 C CA . LEU A 1 87 ? 6.853 20.068 16.833 1.00 11.10 83 LEU A CA 1
ATOM 677 C C . LEU A 1 87 ? 6.923 21.336 15.997 1.00 11.96 83 LEU A C 1
ATOM 678 O O . LEU A 1 87 ? 6.162 22.276 16.264 1.00 13.75 83 LEU A O 1
ATOM 683 N N . ARG A 1 88 ? 7.819 21.388 15.013 1.00 11.53 84 ARG A N 1
ATOM 684 C CA . ARG A 1 88 ? 7.857 22.538 14.108 1.00 11.79 84 ARG A CA 1
ATOM 685 C C . ARG A 1 88 ? 7.321 22.077 12.758 1.00 11.91 84 ARG A C 1
ATOM 686 O O . ARG A 1 88 ? 7.817 21.121 12.174 1.00 13.67 84 ARG A O 1
ATOM 694 N N . ILE A 1 89 ? 6.264 22.732 12.302 1.00 11.56 85 ILE A N 1
ATOM 695 C CA . ILE A 1 89 ? 5.684 22.443 10.998 1.00 13.37 85 ILE A CA 1
ATOM 696 C C . ILE A 1 89 ? 6.119 23.578 10.088 1.00 13.48 85 ILE A C 1
ATOM 697 O O . ILE A 1 89 ? 5.900 24.764 10.388 1.00 14.31 85 ILE A O 1
ATOM 702 N N . GLN A 1 90 ? 6.745 23.210 8.983 1.00 13.66 86 GLN A N 1
ATOM 703 C CA . GLN A 1 90 ? 7.221 24.171 7.999 1.00 15.01 86 GLN A CA 1
ATOM 704 C C . GLN A 1 90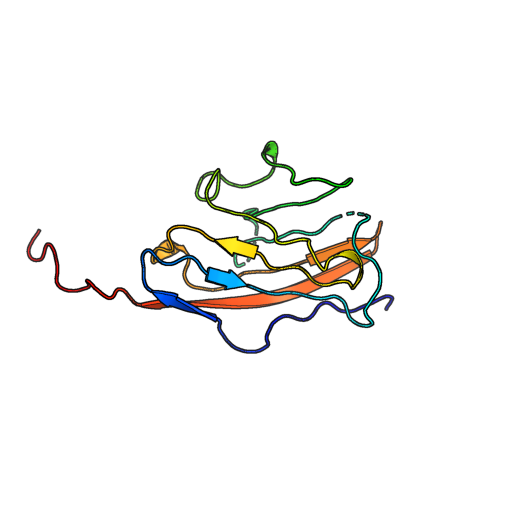 ? 6.159 24.395 6.922 1.00 13.27 86 GLN A C 1
ATOM 705 O O . GLN A 1 90 ? 5.359 23.517 6.621 1.00 13.00 86 GLN A O 1
ATOM 711 N N . ASN A 1 91 ? 6.173 25.588 6.353 1.00 13.69 87 ASN A N 1
ATOM 712 C CA . ASN A 1 91 ? 5.272 25.928 5.262 1.00 14.99 87 ASN A CA 1
ATOM 713 C C . ASN A 1 91 ? 3.836 25.599 5.596 1.00 13.89 87 ASN A C 1
ATOM 714 O O . ASN A 1 91 ? 3.150 24.859 4.892 1.00 15.22 87 ASN A O 1
ATOM 719 N N . VAL A 1 92 ? 3.372 26.221 6.663 1.00 11.87 88 VAL A N 1
ATOM 720 C CA . VAL A 1 92 ? 2.019 26.000 7.117 1.00 12.86 88 VAL A CA 1
ATOM 721 C C . VAL A 1 92 ? 1.007 26.330 6.021 1.00 12.34 88 VAL A C 1
ATOM 722 O O . VAL A 1 92 ? 1.161 27.315 5.259 1.00 14.01 88 VAL A O 1
ATOM 726 N N . ARG A 1 93 ? -0.026 25.517 5.931 1.00 12.94 89 ARG A N 1
ATOM 727 C CA . ARG A 1 93 ? -1.088 25.767 4.954 1.00 14.88 89 ARG A CA 1
ATOM 728 C C . ARG A 1 93 ? -2.427 25.477 5.624 1.00 13.94 89 ARG A C 1
ATOM 729 O O . ARG A 1 93 ? -2.474 24.967 6.736 1.00 12.88 89 ARG A O 1
ATOM 737 N N . PHE A 1 94 ? -3.540 25.801 4.974 1.00 13.87 90 PHE A N 1
ATOM 738 C CA . PHE A 1 94 ? -4.826 25.573 5.617 1.00 13.70 90 PHE A CA 1
ATOM 739 C C . PHE A 1 94 ? -5.112 24.139 6.030 1.00 13.59 90 PHE A C 1
ATOM 740 O O . PHE A 1 94 ? -5.809 23.917 7.041 1.00 14.53 90 PHE A O 1
ATOM 748 N N . SER A 1 95 ? -4.626 23.156 5.272 1.00 13.71 91 SER A N 1
ATOM 749 C CA . SER A 1 95 ? -4.878 21.775 5.683 1.00 16.18 91 SER A CA 1
ATOM 750 C C . SER A 1 95 ? -4.207 21.430 7.019 1.00 15.33 91 SER A C 1
ATOM 751 O O . SER A 1 95 ? -4.578 20.446 7.686 1.00 17.72 91 SER A O 1
ATOM 754 N N . ASP A 1 96 ? -3.234 22.238 7.431 1.00 13.94 92 ASP A N 1
ATOM 755 C CA . ASP A 1 96 ? -2.593 22.005 8.727 1.00 12.83 92 ASP A CA 1
ATOM 756 C C . ASP A 1 96 ? -3.425 22.531 9.892 1.00 14.26 92 ASP A C 1
ATOM 757 O O . ASP A 1 96 ? -3.159 22.222 11.044 1.00 15.29 92 ASP A O 1
ATOM 762 N N . GLU A 1 97 ? -4.427 23.354 9.615 1.00 13.03 93 GLU A N 1
ATOM 763 C CA . GLU A 1 97 ? -5.216 23.924 10.677 1.00 13.75 93 GLU A CA 1
ATOM 764 C C . GLU A 1 97 ? -5.982 22.862 11.453 1.00 12.76 93 GLU A C 1
ATOM 765 O O . GLU A 1 97 ? -6.424 21.861 10.887 1.00 14.30 93 GLU A O 1
ATOM 771 N N . GLY A 1 98 ? -6.109 23.090 12.753 1.00 13.07 94 GLY A N 1
ATOM 772 C CA . GLY A 1 98 ? -6.903 22.185 13.565 1.00 13.17 94 GLY A CA 1
ATOM 773 C C . GLY A 1 98 ? -6.180 21.493 14.684 1.00 12.69 94 GLY A C 1
ATOM 774 O O . GLY A 1 98 ? -5.169 21.985 15.205 1.00 13.80 94 GLY A O 1
ATOM 775 N N . GLY A 1 99 ? -6.686 20.317 15.006 1.00 13.56 95 GLY A N 1
ATOM 776 C CA . GLY A 1 99 ? -6.165 19.574 16.135 1.00 13.74 95 GLY A CA 1
ATOM 777 C C . GLY A 1 99 ? -5.007 18.640 15.869 1.00 12.67 95 GLY A C 1
ATOM 778 O O . GLY A 1 99 ? -4.898 18.024 14.803 1.00 14.19 95 GLY A O 1
ATOM 779 N N . TYR A 1 100 ? -4.151 18.542 16.891 1.00 14.26 96 TYR A N 1
ATOM 780 C CA . TYR A 1 100 ? -2.994 17.663 16.907 1.00 14.16 96 TYR A CA 1
ATOM 781 C C . TYR A 1 100 ? -2.993 17.002 18.262 1.00 15.51 96 TYR A C 1
ATOM 782 O O . TYR A 1 100 ? -3.536 17.538 19.225 1.00 15.75 96 TYR A O 1
ATOM 791 N N . THR A 1 101 ? -2.409 15.816 18.311 1.00 13.97 97 THR A N 1
ATOM 792 C CA . THR A 1 101 ? -2.258 15.107 19.562 1.00 14.00 97 THR A CA 1
ATOM 793 C C . THR A 1 101 ? -0.764 14.788 19.725 1.00 12.80 97 THR A C 1
ATOM 794 O O . THR A 1 101 ? -0.128 14.249 18.821 1.00 14.35 97 THR A O 1
ATOM 798 N N A CYS A 1 102 ? -0.208 15.187 20.871 0.50 13.63 98 CYS A N 1
ATOM 799 N N B CYS A 1 102 ? -0.205 15.177 20.861 0.50 12.36 98 CYS A N 1
ATOM 800 C CA A CYS A 1 102 ? 1.181 14.885 21.218 0.50 14.82 98 CYS A CA 1
ATOM 801 C CA B CYS A 1 102 ? 1.176 14.845 21.146 0.50 12.62 98 CYS A CA 1
ATOM 802 C C A CYS A 1 102 ? 1.170 13.804 22.291 0.50 14.58 98 CYS A C 1
ATOM 803 C C B CYS A 1 102 ? 1.120 13.751 22.210 0.50 13.18 98 CYS A C 1
ATOM 804 O O A CYS A 1 102 ? 0.357 13.854 23.224 0.50 14.95 98 CYS A O 1
ATOM 805 O O B CYS A 1 102 ? 0.214 13.720 23.035 0.50 14.04 98 CYS A O 1
ATOM 810 N N . PHE A 1 103 ? 2.060 12.829 22.164 1.00 13.66 99 PHE A N 1
ATOM 811 C CA . PHE A 1 103 ? 2.103 11.770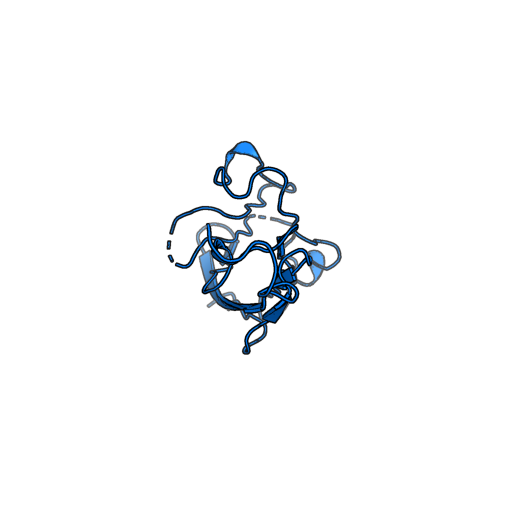 23.177 1.00 14.37 99 PHE A CA 1
ATOM 812 C C . PHE A 1 103 ? 3.522 11.445 23.554 1.00 14.79 99 PHE A C 1
ATOM 813 O O . PHE A 1 103 ? 4.459 11.690 22.793 1.00 14.86 99 PHE A O 1
ATOM 821 N N . PHE A 1 104 ? 3.666 10.965 24.785 1.00 14.42 100 PHE A N 1
ATOM 822 C CA . PHE A 1 104 ? 4.946 10.496 25.307 1.00 13.80 100 PHE A CA 1
ATOM 823 C C . PHE A 1 104 ? 4.681 9.085 25.818 1.00 14.96 100 PHE A C 1
ATOM 824 O O . PHE A 1 104 ? 3.725 8.869 26.580 1.00 15.82 100 PHE A O 1
ATOM 832 N N . ARG A 1 105 ? 5.521 8.145 25.404 1.00 13.93 101 ARG A N 1
ATOM 833 C CA . ARG A 1 105 ? 5.343 6.776 25.844 1.00 16.05 101 ARG A CA 1
ATOM 834 C C . ARG A 1 105 ? 6.646 6.278 26.455 1.00 15.23 101 ARG A C 1
ATOM 835 O O . ARG A 1 105 ? 7.717 6.352 25.857 1.00 15.27 101 ARG A O 1
ATOM 843 N N . ASP A 1 106 ? 6.539 5.799 27.680 1.00 18.64 102 ASP A N 1
ATOM 844 C CA . ASP A 1 106 ? 7.664 5.248 28.425 1.00 20.77 102 ASP A CA 1
ATOM 845 C C . ASP A 1 106 ? 7.260 3.793 28.639 1.00 23.28 102 ASP A C 1
ATOM 846 O O . ASP A 1 106 ? 6.495 3.479 29.551 1.00 24.39 102 ASP A O 1
ATOM 851 N N . HIS A 1 107 ? 7.717 2.925 27.751 1.00 26.41 103 HIS A N 1
ATOM 852 C CA . HIS A 1 107 ? 7.402 1.506 27.830 1.00 30.20 103 HIS A CA 1
ATOM 853 C C . HIS A 1 107 ? 5.916 1.264 27.600 1.00 31.52 103 HIS A C 1
ATOM 854 O O . HIS A 1 107 ? 5.393 1.547 26.521 1.00 33.12 103 HIS A O 1
ATOM 861 N N . SER A 1 108 ? 5.219 0.749 28.601 1.00 32.93 104 SER A N 1
ATOM 862 C CA . SER A 1 108 ? 3.804 0.474 28.421 1.00 33.58 104 SER A CA 1
ATOM 863 C C . SER A 1 108 ? 2.925 1.639 28.842 1.00 33.25 104 SER A C 1
ATOM 864 O O . SER A 1 108 ? 1.704 1.589 28.675 1.00 34.58 104 SER A O 1
ATOM 867 N N . TYR A 1 109 ? 3.546 2.685 29.380 1.00 29.36 105 TYR A N 1
ATOM 868 C CA . TYR A 1 109 ? 2.807 3.847 29.840 1.00 26.13 105 TYR A CA 1
ATOM 869 C C . TYR A 1 109 ? 2.820 4.976 28.821 1.00 25.92 105 TYR A C 1
ATOM 870 O O . TYR A 1 109 ? 3.878 5.378 28.340 1.00 24.53 105 TYR A O 1
ATOM 879 N N . GLN A 1 110 ? 1.647 5.495 28.506 1.00 23.27 106 GLN A N 1
ATOM 880 C CA . GLN A 1 110 ? 1.550 6.570 27.532 1.00 23.59 106 GLN A CA 1
ATOM 881 C C . GLN A 1 110 ? 0.516 7.589 27.962 1.00 23.43 106 GLN A C 1
ATOM 882 O O . GLN A 1 110 ? -0.533 7.238 28.502 1.00 23.71 106 GLN A O 1
ATOM 888 N N . GLU A 1 111 ? 0.821 8.861 27.749 1.00 18.96 107 GLU A N 1
ATOM 889 C CA . GLU A 1 111 ? -0.132 9.920 28.051 1.00 18.59 107 GLU A CA 1
ATOM 890 C C . GLU A 1 111 ? -0.086 10.875 26.863 1.00 16.41 107 GLU A C 1
ATOM 891 O O . GLU A 1 111 ? 0.871 10.869 26.065 1.00 16.68 107 GLU A O 1
ATOM 897 N N . GLU A 1 112 ? -1.121 11.698 26.741 1.00 16.77 108 GLU A N 1
ATOM 898 C CA . GLU A 1 112 ? -1.218 12.586 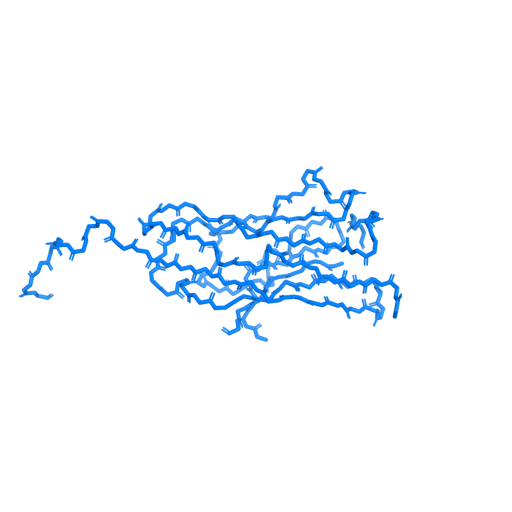25.582 1.00 15.29 108 GLU A CA 1
ATOM 899 C C . GLU A 1 112 ? -1.897 13.896 25.891 1.00 15.11 108 GLU A C 1
ATOM 900 O O . GLU A 1 112 ? -2.519 14.062 26.937 1.00 16.36 108 GLU A O 1
ATOM 906 N N . ALA A 1 113 ? -1.775 14.840 24.957 1.00 13.33 109 ALA A N 1
ATOM 907 C CA . ALA A 1 113 ? -2.450 16.120 25.081 1.00 14.18 109 ALA A CA 1
ATOM 908 C C . ALA A 1 113 ? -2.840 16.607 23.711 1.00 14.50 109 ALA A C 1
ATOM 909 O O . ALA A 1 113 ? -2.261 16.227 22.688 1.00 15.03 109 ALA A O 1
ATOM 911 N N . ALA A 1 114 ? -3.859 17.449 23.712 1.00 15.78 110 ALA A N 1
ATOM 912 C CA . ALA A 1 114 ? -4.392 18.035 22.505 1.00 15.30 110 ALA A CA 1
ATOM 913 C C . ALA A 1 114 ? -3.838 19.440 22.338 1.00 15.25 110 ALA A C 1
ATOM 914 O O . ALA A 1 114 ? -3.736 20.209 23.297 1.00 17.59 110 ALA A O 1
ATOM 916 N N . VAL A 1 115 ? -3.463 19.761 21.098 1.00 14.00 111 VAL A N 1
ATOM 917 C CA . VAL A 1 115 ? -2.927 21.064 20.767 1.00 14.54 111 VAL A CA 1
ATOM 918 C C . VAL A 1 115 ? -3.607 21.530 19.494 1.00 15.00 111 VAL A C 1
ATOM 919 O O . VAL A 1 115 ? -3.791 20.740 18.582 1.00 17.17 111 VAL A O 1
ATOM 923 N N . GLU A 1 116 ? -3.969 22.807 19.451 1.00 13.04 112 GLU A N 1
ATOM 924 C CA . GLU A 1 116 ? -4.650 23.369 18.291 1.00 14.37 112 GLU A CA 1
ATOM 925 C C . GLU A 1 116 ? -3.809 24.407 17.553 1.00 13.70 112 GLU A C 1
ATOM 926 O O . GLU A 1 116 ? -3.123 25.237 18.171 1.00 14.06 112 GLU A O 1
ATOM 932 N N . LEU A 1 117 ? -3.890 24.356 16.231 1.00 12.33 113 LEU A N 1
ATOM 933 C CA . LEU A 1 117 ? -3.208 25.319 15.358 1.00 12.63 113 LEU A CA 1
ATOM 934 C C . LEU A 1 117 ? -4.275 26.089 14.577 1.00 12.50 113 LEU A C 1
ATOM 935 O O . LEU A 1 117 ? -5.140 25.455 13.974 1.00 13.67 113 LEU A O 1
ATOM 940 N N . LYS A 1 118 ? -4.205 27.414 14.611 1.00 12.25 114 LYS A N 1
ATOM 941 C CA . LYS A 1 118 ? -5.132 28.308 13.873 1.00 12.22 114 LYS A CA 1
ATOM 942 C C . LYS A 1 118 ? -4.307 28.882 12.752 1.00 15.53 114 LYS A C 1
ATOM 943 O O . LYS A 1 118 ? -3.150 29.252 12.970 1.00 16.59 114 LYS A O 1
ATOM 949 N N . VAL A 1 119 ? -4.881 28.950 11.553 1.00 13.04 115 VAL A N 1
ATOM 950 C CA . VAL A 1 119 ? -4.143 29.411 10.357 1.00 13.90 115 VAL A CA 1
ATOM 951 C C . VAL A 1 119 ? -4.840 30.577 9.646 1.00 13.79 115 VAL A C 1
ATOM 952 O O . VAL A 1 119 ? -6.039 30.521 9.391 1.00 15.67 115 VAL A O 1
ATOM 956 N N . GLU A 1 120 ? -4.076 31.622 9.343 1.00 12.98 116 GLU A N 1
ATOM 957 C CA . GLU A 1 120 ? -4.589 32.811 8.656 1.00 12.95 116 GLU A CA 1
ATOM 958 C C . GLU A 1 120 ? -3.785 32.967 7.368 1.00 13.72 116 GLU A C 1
ATOM 959 O O . GLU A 1 120 ? -2.565 32.781 7.391 1.00 13.99 116 GLU A O 1
ATOM 965 N N . ASP A 1 121 ? -4.461 33.255 6.254 1.00 12.05 117 ASP A N 1
ATOM 966 C CA . ASP A 1 121 ? -3.765 33.468 4.971 1.00 12.74 117 ASP A CA 1
ATOM 967 C C . ASP A 1 121 ? -3.589 34.973 4.757 1.00 14.39 117 ASP A C 1
ATOM 968 O O . ASP A 1 121 ? -4.542 35.678 4.453 1.00 15.15 117 ASP A O 1
ATOM 973 N N . PRO A 1 122 ? -2.355 35.479 4.895 1.00 14.57 118 PRO A N 1
ATOM 974 C CA . PRO A 1 122 ? -2.085 36.907 4.715 1.00 15.83 118 PRO A CA 1
ATOM 975 C C . PRO A 1 122 ? -2.211 37.368 3.265 1.00 15.66 118 PRO A C 1
ATOM 976 O O . PRO A 1 122 ? -2.246 38.564 2.980 1.00 17.38 118 PRO A O 1
ATOM 980 N N . PHE A 1 123 ? -2.298 36.416 2.346 1.00 14.19 119 PHE A N 1
ATOM 981 C CA . PHE A 1 123 ? -2.442 36.725 0.926 1.00 13.63 119 PHE A CA 1
ATOM 982 C C . PHE A 1 123 ? -3.748 36.168 0.402 1.00 14.50 119 PHE A C 1
ATOM 983 O O . PHE A 1 123 ? -3.827 35.671 -0.716 1.00 13.59 119 PHE A O 1
ATOM 991 N N . TYR A 1 124 ? -4.780 36.287 1.220 1.00 12.83 120 TYR A N 1
ATOM 992 C CA . TYR A 1 124 ? -6.090 35.764 0.875 1.00 13.38 120 TYR A CA 1
ATOM 993 C C . TYR A 1 124 ? -6.654 36.318 -0.418 1.00 15.11 120 TYR A C 1
ATOM 994 O O . TYR A 1 124 ? -7.479 35.676 -1.057 1.00 15.48 120 TYR A O 1
ATOM 1003 N N . TRP A 1 125 ? -6.160 37.495 -0.800 1.00 13.72 121 TRP A N 1
ATOM 1004 C CA . TRP A 1 125 ? -6.623 38.223 -1.967 1.00 15.31 121 TRP A CA 1
ATOM 1005 C C . TRP A 1 125 ? -5.965 37.904 -3.303 1.00 16.04 121 TRP A C 1
ATOM 1006 O O . TRP A 1 125 ? -6.368 38.466 -4.328 1.00 17.89 121 TRP A O 1
ATOM 1017 N N . ILE A 1 126 ? -4.987 37.005 -3.332 1.00 13.53 122 ILE A N 1
ATOM 1018 C CA . ILE A 1 126 ? -4.336 36.728 -4.619 1.00 13.40 122 ILE A CA 1
ATOM 1019 C C . ILE A 1 126 ? -5.042 35.665 -5.436 1.00 14.45 122 ILE A C 1
ATOM 1020 O O . ILE A 1 126 ? -5.824 34.848 -4.908 1.00 14.69 122 ILE A O 1
ATOM 1025 N N . ASN A 1 127 ? -4.794 35.703 -6.738 1.00 13.34 123 ASN A N 1
ATOM 1026 C CA . ASN A 1 127 ? -5.359 34.738 -7.689 1.00 14.27 123 ASN A CA 1
ATOM 1027 C C . ASN A 1 127 ? -6.867 34.518 -7.594 1.00 14.12 123 ASN A C 1
ATOM 1028 O O . ASN A 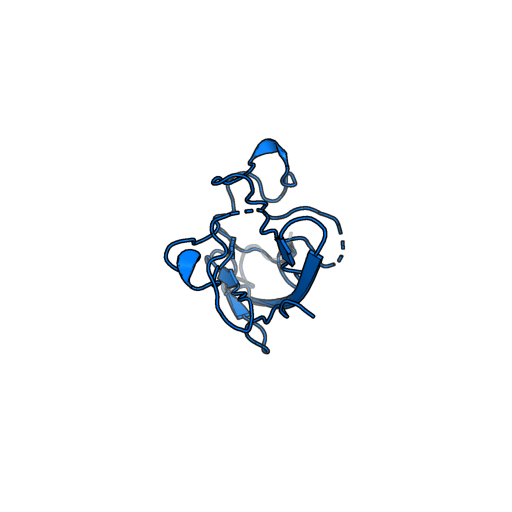1 127 ? -7.342 33.386 -7.541 1.00 13.86 123 ASN A O 1
ATOM 1033 N N . PRO A 1 128 ? -7.634 35.606 -7.597 1.00 14.70 124 PRO A N 1
ATOM 1034 C CA . PRO A 1 128 ? -9.091 35.469 -7.523 1.00 16.32 124 PRO A CA 1
ATOM 1035 C C . PRO A 1 128 ? -9.629 35.112 -8.900 1.00 20.47 124 PRO A C 1
ATOM 1036 O O . PRO A 1 128 ?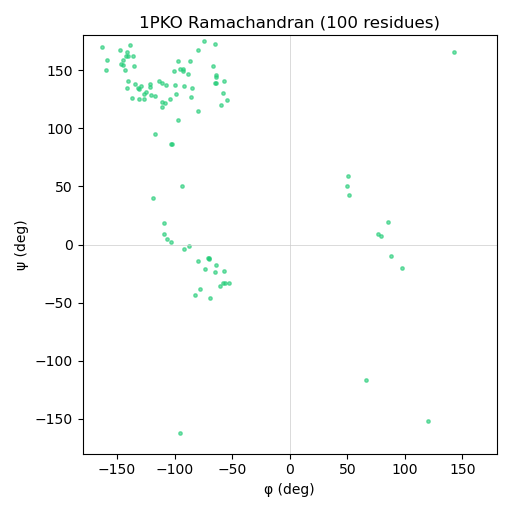 -8.913 35.153 -9.920 1.00 20.31 124 PRO A O 1
ATOM 1040 N N . GLY A 1 129 ? -10.891 34.712 -8.914 1.00 22.90 125 GLY A N 1
ATOM 1041 C CA . GLY A 1 129 ? -11.571 34.468 -10.177 1.00 26.73 125 GLY A CA 1
ATOM 1042 C C . GLY A 1 129 ? -11.327 33.234 -11.004 1.00 29.28 125 GLY A C 1
ATOM 1043 O O . GLY A 1 129 ? -11.799 33.162 -12.145 1.00 32.06 125 GLY A O 1
ATOM 1044 N N . ARG A 1 130 ? -10.603 32.267 -10.462 1.00 30.38 126 ARG A N 1
ATOM 1045 C CA . ARG A 1 130 ? -10.331 31.039 -11.194 1.00 29.50 126 ARG A CA 1
ATOM 1046 C C . ARG A 1 130 ? -10.013 29.920 -10.210 1.00 30.03 126 ARG A C 1
ATOM 1047 O O . ARG A 1 130 ? -9.727 30.265 -9.051 1.00 25.29 126 ARG A O 1
#

GO terms:
  GO:0009986 cell surface (C, IDA)
  GO:0033993 response to lipid (P, IEP)
  GO:0051593 response to folic acid (P, IEP)